Protein AF-A0A956IX83-F1 (afdb_monomer)

Sequence (164 aa):
MNDHASHPTTTSEPVAALECDACDELLIDFAHGELAARERVAVTLHLAGCSRCALEYCRLRADLDGVLEAIVEAPPQAVRRRIREEVARSFGPRWWERLSALWLRPVPAYGVVLASLIPLVLWAAAALRPEVGEGARADVEPERPPALSDYDSMVPLLPEDRPI

Mean predicted aligned error: 17.92 Å

Secondary structure (DSSP, 8-state):
---------------PPPPHHHHHHHHHHHHHT-S-HHHHHHHHHHHHH-HHHHHHHHHHHHHHHHHHHHHHS---HHHHHHHHHHHHHHSSPPHHHHHHHHHHS--THHHHHHHHHHHHHHHHHHHTS----TT--------PPPP--------PPPP-----

Foldseek 3Di:
DDPPDPDPPPPDDPLPQDDLVNLLVCLVCLLVVNDDPSVVVNNVVNLVVDVVSVVVSVVVVCVVVVVVVVVPPPPPPVVVVVVVVVCCVVVNDDVVNVVVCVVPPVDCVVVVVVVVVVVVVVVVVVVPPDPPDPPPPPPPDPPDPPPPDDPPPPDDDDDDDDDD

Radius of gyration: 40.16 Å; Cα contacts (8 Å, |Δi|>4): 34; chains: 1; bounding box: 93×52×78 Å

Structure (mmCIF, N/CA/C/O backbone):
data_AF-A0A956IX83-F1
#
_entry.id   AF-A0A956IX83-F1
#
loop_
_atom_site.group_PDB
_atom_site.id
_atom_site.type_symbol
_atom_site.label_atom_id
_atom_site.label_alt_id
_atom_site.label_comp_id
_atom_site.label_asym_id
_atom_site.label_entity_id
_atom_site.label_seq_id
_atom_site.pdbx_PDB_ins_code
_atom_site.Cartn_x
_atom_site.Cartn_y
_atom_site.Cartn_z
_atom_site.occupancy
_atom_site.B_iso_or_equiv
_atom_site.auth_seq_id
_atom_site.auth_comp_id
_atom_site.auth_asym_id
_atom_site.auth_atom_id
_atom_site.pdbx_PDB_model_num
ATOM 1 N N . MET A 1 1 ? 30.360 11.809 13.425 1.00 48.53 1 MET A N 1
ATOM 2 C CA . MET A 1 1 ? 29.200 12.471 12.796 1.00 48.53 1 MET A CA 1
ATOM 3 C C . MET A 1 1 ? 27.970 11.711 13.248 1.00 48.53 1 MET A C 1
ATOM 5 O O . MET A 1 1 ? 27.635 10.700 12.654 1.00 48.53 1 MET A O 1
ATOM 9 N N . ASN A 1 2 ? 27.422 12.114 14.396 1.00 48.47 2 ASN A N 1
ATOM 10 C CA . ASN A 1 2 ? 26.195 11.553 14.950 1.00 48.47 2 ASN A CA 1
ATOM 11 C C . ASN A 1 2 ? 25.071 12.519 14.588 1.00 48.47 2 ASN A C 1
ATOM 13 O O . ASN A 1 2 ? 24.984 13.595 15.178 1.00 48.47 2 ASN A O 1
ATOM 17 N N . ASP A 1 3 ? 24.250 12.140 13.614 1.00 57.44 3 ASP A N 1
ATOM 18 C CA . ASP A 1 3 ? 23.012 12.842 13.305 1.00 57.44 3 ASP A CA 1
ATOM 19 C C . ASP A 1 3 ? 22.023 12.595 14.446 1.00 57.44 3 ASP A C 1
ATOM 21 O O . ASP A 1 3 ? 21.407 11.534 14.569 1.00 57.44 3 ASP A O 1
ATOM 25 N N . HIS A 1 4 ? 21.915 13.581 15.333 1.00 53.62 4 HIS A N 1
ATOM 26 C CA . HIS A 1 4 ? 20.860 13.654 16.330 1.00 53.62 4 HIS A CA 1
ATOM 27 C C . HIS A 1 4 ? 19.522 13.857 15.614 1.00 53.62 4 HIS A C 1
ATOM 29 O O . HIS A 1 4 ? 19.119 14.981 15.322 1.00 53.62 4 HIS A O 1
ATOM 35 N N . ALA A 1 5 ? 18.832 12.747 15.347 1.00 59.91 5 ALA A N 1
ATOM 36 C CA . ALA A 1 5 ? 17.428 12.741 14.978 1.00 59.91 5 ALA A CA 1
ATOM 37 C C . ALA A 1 5 ? 16.632 13.489 16.057 1.00 59.91 5 ALA A C 1
ATOM 39 O O . ALA A 1 5 ? 16.459 13.012 17.180 1.00 59.91 5 ALA A O 1
ATOM 40 N N . SER A 1 6 ? 16.188 14.698 15.724 1.00 58.88 6 SER A N 1
ATOM 41 C CA . SER A 1 6 ? 15.246 15.455 16.533 1.00 58.88 6 SER A CA 1
ATOM 42 C C . SER A 1 6 ? 13.948 14.657 16.626 1.00 58.88 6 SER A C 1
ATOM 44 O O . SER A 1 6 ? 13.192 14.559 15.661 1.00 58.88 6 SER A O 1
ATOM 46 N N . HIS A 1 7 ? 13.705 14.050 17.785 1.00 46.75 7 HIS A N 1
ATOM 47 C CA . HIS A 1 7 ? 12.407 13.481 18.105 1.00 46.75 7 HIS A CA 1
ATOM 48 C C . HIS A 1 7 ? 11.375 14.618 18.139 1.00 46.75 7 HIS A C 1
ATOM 50 O O . HIS A 1 7 ? 11.580 15.580 18.884 1.00 46.75 7 HIS A O 1
ATOM 56 N N . PRO A 1 8 ? 10.274 14.543 17.370 1.00 62.03 8 PRO A N 1
ATOM 57 C CA . PRO A 1 8 ? 9.171 15.468 17.553 1.00 62.03 8 PRO A CA 1
ATOM 58 C C . PRO A 1 8 ? 8.592 15.226 18.947 1.00 62.03 8 PRO A C 1
ATOM 60 O O . PRO A 1 8 ? 8.091 14.143 19.250 1.00 62.03 8 PRO A O 1
ATOM 63 N N . THR A 1 9 ? 8.689 16.226 19.817 1.00 48.72 9 THR A N 1
ATOM 64 C CA . THR A 1 9 ? 7.967 16.278 21.085 1.00 48.72 9 THR A CA 1
ATOM 65 C C . THR A 1 9 ? 6.473 16.291 20.776 1.00 48.72 9 THR A C 1
ATOM 67 O O . THR A 1 9 ? 5.879 17.329 20.500 1.00 48.72 9 THR A O 1
ATOM 70 N N . THR A 1 10 ? 5.858 15.109 20.782 1.00 49.69 10 THR A N 1
ATOM 71 C CA . THR A 1 10 ? 4.407 14.934 20.781 1.00 49.69 10 THR A CA 1
ATOM 72 C C . THR A 1 10 ? 3.862 15.503 22.080 1.00 49.69 10 THR A C 1
ATOM 74 O O . THR A 1 10 ? 3.844 14.830 23.109 1.00 49.69 10 THR A O 1
ATOM 77 N N . THR A 1 11 ? 3.429 16.759 22.035 1.00 49.06 11 THR A N 1
ATOM 78 C CA . THR A 1 11 ? 2.521 17.333 23.023 1.00 49.06 11 THR A CA 1
ATOM 79 C C . THR A 1 11 ? 1.244 16.498 22.979 1.00 49.06 11 THR A C 1
ATOM 81 O O . THR A 1 11 ? 0.433 16.625 22.064 1.00 49.06 11 THR A O 1
ATOM 84 N N . SER A 1 12 ? 1.118 15.555 23.912 1.00 50.91 12 SER A N 1
ATOM 85 C CA . SER A 1 12 ? -0.034 14.672 24.045 1.00 50.91 12 SER A CA 1
ATOM 86 C C . SER A 1 12 ? -1.220 15.477 24.570 1.00 50.91 12 SER A C 1
ATOM 88 O O . SER A 1 12 ? -1.477 15.510 25.775 1.00 50.91 12 SER A O 1
ATOM 90 N N . GLU A 1 13 ? -1.933 16.168 23.681 1.00 59.12 13 GLU A N 1
ATOM 91 C CA . GLU A 1 13 ? -3.297 16.575 23.999 1.00 59.12 13 GLU A CA 1
ATOM 92 C C . GLU A 1 13 ? -4.107 15.313 24.325 1.00 59.12 13 GLU A C 1
ATOM 94 O O . GLU A 1 13 ? -3.995 14.317 23.599 1.00 59.12 13 GLU A O 1
ATOM 99 N N . PRO A 1 14 ? -4.894 15.321 25.414 1.00 60.03 14 PRO A N 1
ATOM 100 C CA . PRO A 1 14 ? -5.735 14.191 25.765 1.00 60.03 14 PRO A CA 1
ATOM 101 C C . PRO A 1 14 ? -6.637 13.872 24.573 1.00 60.03 14 PRO A C 1
ATOM 103 O O . PRO A 1 14 ? -7.380 14.725 24.083 1.00 60.03 14 PRO A O 1
ATOM 106 N N . VAL A 1 15 ? -6.522 12.643 24.069 1.00 65.31 15 VAL A N 1
ATOM 107 C CA . VAL A 1 15 ? -7.395 12.136 23.014 1.00 65.31 15 VAL A CA 1
ATOM 108 C C . VAL A 1 15 ? -8.792 12.099 23.617 1.00 65.31 15 VAL A C 1
ATOM 110 O O . VAL A 1 15 ? -9.052 11.313 24.528 1.00 65.31 15 VAL A O 1
ATOM 113 N N . ALA A 1 16 ? -9.650 13.023 23.182 1.00 73.62 16 ALA A N 1
ATOM 114 C CA . ALA A 1 16 ? -11.029 13.088 23.635 1.00 73.62 16 ALA A CA 1
ATOM 115 C C . ALA A 1 16 ? -11.687 11.717 23.437 1.00 73.62 16 ALA A C 1
ATOM 117 O O . ALA A 1 16 ? -11.442 11.047 22.430 1.00 73.62 16 ALA A O 1
ATOM 118 N N . ALA A 1 17 ? -12.477 11.290 24.422 1.00 81.56 17 ALA A N 1
ATOM 119 C CA . ALA A 1 17 ? -13.186 10.023 24.351 1.00 81.56 17 ALA A CA 1
ATOM 120 C C . ALA A 1 17 ? -14.104 10.033 23.121 1.00 81.56 17 ALA A C 1
ATOM 122 O O . ALA A 1 17 ? -14.986 10.881 23.013 1.00 81.56 17 ALA A O 1
ATOM 123 N N . LEU A 1 18 ? -13.854 9.115 22.187 1.00 92.94 18 LEU A N 1
ATOM 124 C CA . LEU A 1 18 ? -14.654 8.962 20.979 1.00 92.94 18 LEU A CA 1
ATOM 125 C C . LEU A 1 18 ? -16.003 8.329 21.347 1.00 92.94 18 LEU A C 1
ATOM 127 O O . LEU A 1 18 ? -16.035 7.316 22.053 1.00 92.94 18 LEU A O 1
ATOM 131 N N . GLU A 1 19 ? -17.099 8.921 20.882 1.00 96.94 19 GLU A N 1
ATOM 132 C CA . GLU A 1 19 ? -18.448 8.366 21.031 1.00 96.94 19 GLU A CA 1
ATOM 133 C C . GLU A 1 19 ? -18.662 7.208 20.048 1.00 96.94 19 GLU A C 1
ATOM 135 O O . GLU A 1 19 ? -18.017 7.151 19.001 1.00 96.94 19 GLU A O 1
ATOM 140 N N . CYS A 1 20 ? -19.554 6.267 20.374 1.00 97.75 20 CYS A N 1
ATOM 141 C CA . CYS A 1 20 ? -19.745 5.081 19.532 1.00 97.75 20 CYS A CA 1
ATOM 142 C C . CYS A 1 20 ? -20.255 5.449 18.130 1.00 97.75 20 CYS A C 1
ATOM 144 O O . CYS A 1 20 ? -19.781 4.881 17.156 1.00 97.75 20 CYS A O 1
ATOM 146 N N . ASP A 1 21 ? -21.156 6.428 18.022 1.00 97.50 21 ASP A N 1
ATOM 147 C CA . ASP A 1 21 ? -21.728 6.838 16.733 1.00 97.50 21 ASP A CA 1
ATOM 148 C C . ASP A 1 21 ? -20.663 7.505 15.843 1.00 97.50 21 ASP A C 1
ATOM 150 O O . ASP A 1 21 ? -20.556 7.200 14.659 1.00 97.50 21 ASP A O 1
ATOM 154 N N . ALA A 1 22 ? -19.788 8.326 16.437 1.00 96.94 22 ALA A N 1
ATOM 155 C CA . ALA A 1 22 ? -18.635 8.894 15.740 1.00 96.94 22 ALA A CA 1
ATOM 156 C C . ALA A 1 22 ? -17.610 7.818 15.338 1.00 96.94 22 ALA A C 1
ATOM 158 O O . ALA A 1 22 ? -16.985 7.915 14.288 1.00 96.94 22 ALA A O 1
ATOM 159 N N . CYS A 1 23 ? -17.422 6.781 16.163 1.00 97.69 23 CYS A N 1
ATOM 160 C CA . CYS A 1 23 ? -16.582 5.640 15.807 1.00 97.69 23 CYS A CA 1
ATOM 161 C C . CYS A 1 23 ? -17.143 4.915 14.579 1.00 97.69 23 CYS A C 1
ATOM 163 O O . CYS A 1 23 ? -16.386 4.654 13.648 1.00 97.69 23 CYS A O 1
ATOM 165 N N . ASP A 1 24 ? -18.454 4.655 14.563 1.00 97.69 24 ASP A N 1
ATOM 166 C CA . ASP A 1 24 ? -19.140 3.934 13.489 1.00 97.69 24 ASP A CA 1
ATOM 167 C C . ASP A 1 24 ? -19.002 4.668 12.135 1.00 97.69 24 ASP A C 1
ATOM 169 O O . ASP A 1 24 ? -18.745 4.020 11.118 1.00 97.69 24 ASP A O 1
ATOM 173 N N . GLU A 1 25 ? -19.053 6.007 12.116 1.00 97.75 25 GLU A N 1
ATOM 174 C CA . GLU A 1 25 ? -18.786 6.819 10.912 1.00 97.75 25 GLU A CA 1
ATOM 175 C C . GLU A 1 25 ? -17.337 6.689 10.401 1.00 97.75 25 GLU A C 1
ATOM 177 O O . GLU A 1 25 ? -17.100 6.688 9.194 1.00 97.75 25 GLU A O 1
ATOM 182 N N . LEU A 1 26 ? -16.366 6.527 11.305 1.00 98.00 26 LEU A N 1
ATOM 183 C CA . LEU A 1 26 ? -14.935 6.472 10.982 1.00 98.00 26 LEU A CA 1
ATOM 184 C C . LEU A 1 26 ? -14.429 5.058 10.638 1.00 98.00 26 LEU A C 1
ATOM 186 O O . LEU A 1 26 ? -13.294 4.912 10.177 1.00 98.00 26 LEU A O 1
ATOM 190 N N . LEU A 1 27 ? -15.221 3.998 10.857 1.00 97.94 27 LEU A N 1
ATOM 191 C CA . LEU A 1 27 ? -14.769 2.610 10.666 1.00 97.94 27 LEU A CA 1
ATOM 192 C C . LEU A 1 27 ? -14.364 2.295 9.220 1.00 97.94 27 LEU A C 1
ATOM 194 O O . LEU A 1 27 ? -13.423 1.526 9.010 1.00 97.94 27 LEU A O 1
ATOM 198 N N . ILE A 1 28 ? -15.048 2.876 8.231 1.00 97.75 28 ILE A N 1
ATOM 199 C CA . ILE A 1 28 ? -14.753 2.645 6.809 1.00 97.75 28 ILE A CA 1
ATOM 200 C C . ILE A 1 28 ? -13.390 3.239 6.450 1.00 97.75 28 ILE A C 1
ATOM 202 O O . ILE A 1 28 ? -12.533 2.529 5.920 1.00 97.75 28 ILE A O 1
ATOM 206 N N . ASP A 1 29 ? -13.154 4.501 6.798 1.00 98.19 29 ASP A N 1
ATOM 207 C CA . ASP A 1 29 ? -11.885 5.184 6.537 1.00 98.19 29 ASP A CA 1
ATOM 208 C C . ASP A 1 29 ? -10.741 4.536 7.330 1.00 98.19 29 ASP A C 1
ATOM 210 O O . ASP A 1 29 ? -9.616 4.399 6.840 1.00 98.19 29 ASP A O 1
ATOM 214 N N . PHE A 1 30 ? -11.027 4.062 8.550 1.00 98.12 30 PHE A N 1
ATOM 215 C CA . PHE A 1 30 ? -10.078 3.295 9.352 1.00 98.12 30 PHE A CA 1
ATOM 216 C C . PHE A 1 30 ? -9.680 1.985 8.657 1.00 98.12 30 PHE A C 1
ATOM 218 O O . PHE A 1 30 ? -8.490 1.675 8.586 1.00 98.12 30 PHE A O 1
ATOM 225 N N . ALA A 1 31 ? -10.643 1.245 8.093 1.00 97.38 31 ALA A N 1
ATOM 226 C CA . ALA A 1 31 ? -10.401 -0.018 7.392 1.00 97.38 31 ALA A CA 1
ATOM 227 C C . ALA A 1 31 ? -9.561 0.145 6.109 1.00 97.38 31 ALA A C 1
ATOM 229 O O . ALA A 1 31 ? -8.801 -0.765 5.763 1.00 97.38 31 ALA A O 1
ATOM 230 N N . HIS A 1 32 ? -9.668 1.295 5.434 1.00 96.75 32 HIS A N 1
ATOM 231 C CA . HIS A 1 32 ? -8.871 1.646 4.248 1.00 96.75 32 HIS A CA 1
ATOM 232 C C . HIS A 1 32 ? -7.548 2.353 4.592 1.00 96.75 32 HIS A C 1
ATOM 234 O O . HIS A 1 32 ? -6.688 2.520 3.728 1.00 96.75 32 HIS A O 1
ATOM 240 N N . GLY A 1 33 ? -7.342 2.723 5.860 1.00 97.31 33 GLY A N 1
ATOM 241 C CA . GLY A 1 33 ? -6.138 3.412 6.322 1.00 97.31 33 GLY A CA 1
ATOM 242 C C . GLY A 1 33 ? -6.081 4.898 5.954 1.00 97.31 33 GLY A C 1
ATOM 243 O O . GLY A 1 33 ? -4.989 5.469 5.960 1.00 97.31 33 GLY A O 1
ATOM 244 N N . GLU A 1 34 ? -7.228 5.514 5.664 1.00 98.12 34 GLU A N 1
ATOM 245 C CA . GLU A 1 34 ? -7.359 6.891 5.166 1.00 98.12 34 GLU A CA 1
ATOM 246 C C . GLU A 1 34 ? -7.433 7.942 6.287 1.00 98.12 34 GLU A C 1
ATOM 248 O O . GLU A 1 34 ? -7.173 9.121 6.052 1.00 98.12 34 GLU A O 1
ATOM 253 N N . LEU A 1 3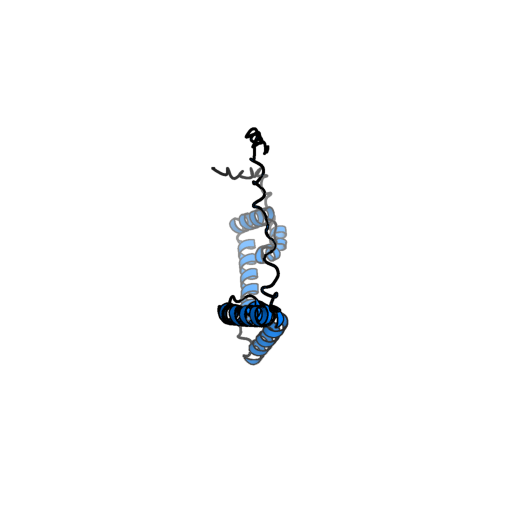5 ? -7.700 7.520 7.527 1.00 97.62 35 LEU A N 1
ATOM 254 C CA . LEU A 1 35 ? -7.768 8.415 8.685 1.00 97.62 35 LEU A CA 1
ATOM 255 C C . LEU A 1 35 ? -6.424 9.062 9.051 1.00 97.62 35 LEU A C 1
ATOM 257 O O . LEU A 1 35 ? -5.348 8.448 8.964 1.00 97.62 35 LEU A O 1
ATOM 261 N N . ALA A 1 36 ? -6.489 10.281 9.596 1.00 95.94 36 ALA A N 1
ATOM 262 C CA . ALA A 1 36 ? -5.322 10.965 10.135 1.00 95.94 36 ALA A CA 1
ATOM 263 C C . ALA A 1 36 ? -4.728 10.199 11.332 1.00 95.94 36 ALA A C 1
ATOM 265 O O . ALA A 1 36 ? -5.392 9.416 12.014 1.00 95.94 36 ALA A O 1
ATOM 266 N N . ALA A 1 37 ? -3.449 10.433 11.648 1.00 93.88 37 ALA A N 1
ATOM 267 C CA . ALA A 1 37 ? -2.769 9.720 12.738 1.00 93.88 37 ALA A CA 1
ATOM 268 C C . ALA A 1 37 ? -3.489 9.851 14.097 1.00 93.88 37 ALA A C 1
ATOM 270 O O . ALA A 1 37 ? -3.592 8.867 14.826 1.00 93.88 37 ALA A O 1
ATOM 271 N N . ARG A 1 38 ? -4.026 11.039 14.412 1.00 91.00 38 ARG A N 1
ATOM 272 C CA . ARG A 1 38 ? -4.766 11.298 15.659 1.00 91.00 38 ARG A CA 1
ATOM 273 C C . ARG A 1 38 ? -6.079 10.511 15.723 1.00 91.00 38 ARG A C 1
ATOM 275 O O . ARG A 1 38 ? -6.366 9.896 16.745 1.00 91.00 38 ARG A O 1
ATOM 282 N N . GLU A 1 39 ? -6.835 10.493 14.630 1.00 95.19 39 GLU A N 1
ATOM 283 C CA . GLU A 1 39 ? -8.112 9.774 14.520 1.00 95.19 39 GLU A CA 1
ATOM 284 C C . GLU A 1 39 ? -7.903 8.263 14.584 1.00 95.19 39 GLU A C 1
ATOM 286 O O . GLU A 1 39 ? -8.598 7.583 15.331 1.00 95.19 39 GLU A O 1
ATOM 291 N N . ARG A 1 40 ? -6.875 7.738 13.901 1.00 96.94 40 ARG A N 1
ATOM 292 C CA . ARG A 1 40 ? -6.515 6.314 13.994 1.00 96.94 40 ARG A CA 1
ATOM 293 C C . ARG A 1 40 ? -6.237 5.888 15.429 1.00 96.94 40 ARG A C 1
ATOM 295 O O . ARG A 1 40 ? -6.708 4.831 15.841 1.00 96.94 40 ARG A O 1
ATOM 302 N N . VAL A 1 41 ? -5.499 6.692 16.197 1.00 95.75 41 VAL A N 1
ATOM 303 C CA . VAL A 1 41 ? -5.240 6.404 17.617 1.00 95.75 41 VAL A CA 1
ATOM 304 C C . VAL A 1 41 ? -6.540 6.432 18.423 1.00 95.75 41 VAL A C 1
ATOM 306 O O . VAL A 1 41 ? -6.769 5.517 19.209 1.00 95.75 41 VAL A O 1
ATOM 309 N N . ALA A 1 42 ? -7.410 7.422 18.202 1.00 95.31 42 ALA A N 1
ATOM 310 C CA . ALA A 1 42 ? -8.699 7.520 18.888 1.00 95.31 42 ALA A CA 1
ATOM 311 C C . ALA A 1 42 ? -9.603 6.307 18.612 1.00 95.31 42 ALA A C 1
ATOM 313 O O . ALA A 1 42 ? -10.090 5.684 19.555 1.00 95.31 42 ALA A O 1
ATOM 314 N N . VAL A 1 43 ? -9.760 5.922 17.340 1.00 97.19 43 VAL A N 1
ATOM 315 C CA . VAL A 1 43 ? -10.531 4.738 16.930 1.00 97.19 43 VAL A CA 1
ATOM 316 C C . VAL A 1 43 ? -9.912 3.470 17.516 1.00 97.19 43 VAL A C 1
ATOM 318 O O . VAL A 1 43 ? -10.620 2.669 18.115 1.00 97.19 43 VAL A O 1
ATOM 321 N N . THR A 1 44 ? -8.587 3.309 17.452 1.00 97.62 44 THR A N 1
ATOM 322 C CA . THR A 1 44 ? -7.903 2.125 18.009 1.00 97.62 44 THR A CA 1
ATOM 323 C C . THR A 1 44 ? -8.136 1.986 19.515 1.00 97.62 44 THR A C 1
ATOM 325 O O . THR A 1 44 ? -8.445 0.896 19.997 1.00 97.62 44 THR A O 1
ATOM 328 N N . LEU A 1 45 ? -8.020 3.084 20.268 1.00 96.00 45 LEU A N 1
ATOM 329 C CA . LEU A 1 45 ? -8.288 3.095 21.708 1.00 96.00 45 LEU A CA 1
ATOM 330 C C . LEU A 1 45 ? -9.762 2.796 22.014 1.00 96.00 45 LEU A C 1
ATOM 332 O O . LEU A 1 45 ? -10.043 2.033 22.937 1.00 96.00 45 LEU A O 1
ATOM 336 N N . HIS A 1 46 ? -10.696 3.347 21.234 1.00 97.00 46 HIS A N 1
ATOM 337 C CA . HIS A 1 46 ? -12.123 3.069 21.393 1.00 97.00 46 HIS A CA 1
ATOM 338 C C . HIS A 1 46 ? -12.447 1.595 21.114 1.00 97.00 46 HIS A C 1
ATOM 340 O O . HIS A 1 46 ? -13.117 0.957 21.923 1.00 97.00 46 HIS A O 1
ATOM 346 N N . LEU A 1 47 ? -11.920 1.016 20.030 1.00 97.44 47 LEU A N 1
ATOM 347 C CA . LEU A 1 47 ? -12.094 -0.404 19.699 1.00 97.44 47 LEU A CA 1
ATOM 348 C C . LEU A 1 47 ? -11.530 -1.329 20.787 1.00 97.44 47 LEU A C 1
ATOM 350 O O . LEU A 1 47 ? -12.118 -2.371 21.068 1.00 97.44 47 LEU A O 1
ATOM 354 N N . ALA A 1 48 ? -10.433 -0.941 21.445 1.00 97.25 48 ALA A N 1
ATOM 355 C CA . ALA A 1 48 ? -9.882 -1.692 22.574 1.00 97.25 48 ALA A CA 1
ATOM 356 C C . ALA A 1 48 ? -10.779 -1.648 23.829 1.00 97.25 48 ALA A C 1
ATOM 358 O O . ALA A 1 48 ? -10.732 -2.568 24.645 1.00 97.25 48 ALA A O 1
ATOM 359 N N . GLY A 1 49 ? -11.583 -0.591 23.994 1.00 95.62 49 GLY A N 1
ATOM 360 C CA . GLY A 1 49 ? -12.465 -0.391 25.150 1.00 95.62 49 GLY A CA 1
ATOM 361 C C . GLY A 1 49 ? -13.940 -0.745 24.923 1.00 95.62 49 GLY A C 1
ATOM 362 O O . GLY A 1 49 ? -14.667 -0.949 25.894 1.00 95.62 49 GLY A O 1
ATOM 363 N N . CYS A 1 50 ? -14.399 -0.828 23.671 1.00 97.75 50 CYS A N 1
ATOM 364 C CA . CYS A 1 50 ? -15.805 -1.001 23.310 1.00 97.75 50 CYS A CA 1
ATOM 365 C C . CYS A 1 50 ? -16.018 -2.259 22.457 1.00 97.75 50 CYS A C 1
ATOM 367 O O . CYS A 1 50 ? -15.768 -2.274 21.250 1.00 97.75 50 CYS A O 1
ATOM 369 N N . SER A 1 51 ? -16.553 -3.319 23.072 1.00 98.00 51 SER A N 1
ATOM 370 C CA . SER A 1 51 ? -16.817 -4.594 22.388 1.00 98.00 51 SER A CA 1
ATOM 371 C C . SER A 1 51 ? -17.851 -4.488 21.262 1.00 98.00 51 SER A C 1
ATOM 373 O O . SER A 1 51 ? -17.754 -5.230 20.287 1.00 98.00 51 SER A O 1
ATOM 375 N N . ARG A 1 52 ? -18.816 -3.559 21.360 1.00 97.75 52 ARG A N 1
ATOM 376 C CA . ARG A 1 52 ? -19.813 -3.303 20.307 1.00 97.75 52 ARG A CA 1
ATOM 377 C C . ARG A 1 52 ? -19.131 -2.847 19.017 1.00 97.75 52 ARG A C 1
ATOM 379 O O . ARG A 1 52 ? -19.267 -3.515 18.000 1.00 97.75 52 ARG A O 1
ATOM 386 N N . CYS A 1 53 ? -18.358 -1.763 19.081 1.00 98.19 53 CYS A N 1
ATOM 387 C CA . CYS A 1 53 ? -17.663 -1.223 17.911 1.00 98.19 53 CYS A CA 1
ATOM 388 C C . CYS A 1 53 ? -16.578 -2.181 17.395 1.00 98.19 53 CYS A C 1
ATOM 390 O O . CYS A 1 53 ? -16.377 -2.277 16.189 1.00 98.19 53 CYS A O 1
ATOM 392 N N . ALA A 1 54 ? -15.927 -2.957 18.272 1.00 98.25 54 ALA A N 1
ATOM 393 C CA . ALA A 1 54 ? -15.004 -4.012 17.848 1.00 98.25 54 ALA A CA 1
ATOM 394 C C . ALA A 1 54 ? -15.693 -5.095 16.999 1.00 98.25 54 ALA A C 1
ATOM 396 O O . ALA A 1 54 ? -15.157 -5.501 15.969 1.00 98.25 54 ALA A O 1
ATOM 397 N N . LEU A 1 55 ? -16.892 -5.541 17.395 1.00 98.31 55 LEU A N 1
ATOM 398 C CA . LEU A 1 55 ? -17.672 -6.505 16.615 1.00 98.31 55 LEU A CA 1
ATOM 399 C C . LEU A 1 55 ? -18.124 -5.930 15.270 1.00 98.31 55 LEU A C 1
ATOM 401 O O . LEU A 1 55 ? -18.032 -6.635 14.267 1.00 98.31 55 LEU A O 1
ATOM 405 N N . GLU A 1 56 ? -18.574 -4.673 15.233 1.00 98.12 56 GLU A N 1
ATOM 406 C CA . GLU A 1 56 ? -18.946 -4.015 13.972 1.00 98.12 56 GLU A CA 1
ATOM 407 C C . GLU A 1 56 ? -17.741 -3.875 13.033 1.00 98.12 56 GLU A C 1
ATOM 409 O O . GLU A 1 56 ? -17.836 -4.222 11.857 1.00 98.12 56 GLU A O 1
ATOM 414 N N . TYR A 1 57 ? -16.570 -3.497 13.553 1.00 98.25 57 TYR A N 1
ATOM 415 C CA . TYR A 1 57 ? -15.336 -3.470 12.767 1.00 98.25 57 TYR A CA 1
ATOM 416 C C . TYR A 1 57 ? -14.962 -4.856 12.218 1.00 98.25 57 TYR A C 1
ATOM 418 O O . TYR A 1 57 ? -14.595 -4.984 11.050 1.00 98.25 57 TYR A O 1
ATOM 426 N N . CYS A 1 58 ? -15.087 -5.918 13.021 1.00 98.00 58 CYS A N 1
ATOM 427 C CA . CYS A 1 58 ? -14.838 -7.282 12.552 1.00 98.00 58 CYS A CA 1
ATOM 428 C C . CYS A 1 58 ? -15.816 -7.717 11.450 1.00 98.00 58 CYS A C 1
ATOM 430 O O . CYS A 1 58 ? -15.391 -8.389 10.511 1.00 98.00 58 CYS A O 1
ATOM 432 N N . ARG A 1 59 ? -17.100 -7.339 11.536 1.00 97.44 59 ARG A N 1
ATOM 433 C CA . ARG A 1 59 ? -18.095 -7.612 10.482 1.00 97.44 59 ARG A CA 1
ATOM 434 C C . ARG A 1 59 ? -17.760 -6.869 9.199 1.00 97.44 59 ARG A C 1
ATOM 436 O O . ARG A 1 59 ? -17.644 -7.507 8.161 1.00 97.44 59 ARG A O 1
ATOM 443 N N . LEU A 1 60 ? -17.501 -5.565 9.301 1.00 97.00 60 LEU A N 1
ATOM 444 C CA . LEU A 1 60 ? -17.057 -4.748 8.175 1.00 97.00 60 LEU A CA 1
ATOM 445 C C . LEU A 1 60 ? -15.834 -5.375 7.497 1.00 97.00 60 LEU A C 1
ATOM 447 O O . LEU A 1 60 ? -15.776 -5.476 6.275 1.00 97.00 60 LEU A O 1
ATOM 451 N N . ARG A 1 61 ? -14.859 -5.837 8.288 1.00 96.88 61 ARG A N 1
ATOM 452 C CA . ARG A 1 61 ? -13.654 -6.465 7.751 1.00 96.88 61 ARG A CA 1
ATOM 453 C C . ARG A 1 61 ? -13.950 -7.785 7.040 1.00 96.88 61 ARG A C 1
ATOM 455 O O . ARG A 1 61 ? -13.420 -8.000 5.956 1.00 96.88 61 ARG A O 1
ATOM 462 N N . ALA A 1 62 ? -14.807 -8.626 7.614 1.00 94.31 62 ALA A N 1
ATOM 463 C CA . ALA A 1 62 ? -15.236 -9.871 6.987 1.00 94.31 62 ALA A CA 1
ATOM 464 C C . ALA A 1 62 ? -15.989 -9.628 5.667 1.00 94.31 62 ALA A C 1
ATOM 466 O O . ALA A 1 62 ? -15.763 -10.357 4.706 1.00 94.31 62 ALA A O 1
ATOM 467 N N . ASP A 1 63 ? -16.821 -8.587 5.591 1.00 94.88 63 ASP A N 1
ATOM 468 C CA . ASP A 1 63 ? -17.532 -8.217 4.364 1.00 94.88 63 ASP A CA 1
ATOM 469 C C . ASP A 1 63 ? -16.560 -7.737 3.273 1.00 94.88 63 ASP A C 1
ATOM 471 O O . ASP A 1 63 ? -16.655 -8.164 2.120 1.00 94.88 63 ASP A O 1
ATOM 475 N N . LEU A 1 64 ? -15.580 -6.900 3.636 1.00 93.44 64 LEU A N 1
ATOM 476 C CA . LEU A 1 64 ? -14.535 -6.437 2.716 1.00 93.44 64 LEU A CA 1
ATOM 477 C C . LEU A 1 64 ? -13.668 -7.596 2.211 1.00 93.44 64 LEU A C 1
ATOM 479 O O . LEU A 1 64 ? -13.448 -7.725 1.006 1.00 93.44 64 LEU A O 1
ATOM 483 N N . ASP A 1 65 ? -13.199 -8.454 3.117 1.00 90.62 65 ASP A N 1
ATOM 484 C CA . ASP A 1 65 ? -12.363 -9.601 2.765 1.00 90.62 65 ASP A CA 1
ATOM 485 C C . ASP A 1 65 ? -13.168 -10.640 1.954 1.00 90.62 65 ASP A C 1
ATOM 487 O O . ASP A 1 65 ? -12.640 -11.205 0.999 1.00 90.62 65 ASP A O 1
ATOM 491 N N . GLY A 1 66 ? -14.461 -10.828 2.239 1.00 86.69 66 GLY A N 1
ATOM 492 C CA . GLY A 1 66 ? -15.351 -11.712 1.479 1.00 86.69 66 GLY A CA 1
ATOM 493 C C . GLY A 1 66 ? -15.634 -11.216 0.058 1.00 86.69 66 GLY A C 1
ATOM 494 O O . GLY A 1 66 ? -15.641 -12.008 -0.885 1.00 86.69 66 GLY A O 1
ATOM 495 N N . VAL A 1 67 ? -15.805 -9.903 -0.135 1.00 80.94 67 VAL A N 1
ATOM 496 C CA . VAL A 1 67 ? -15.894 -9.301 -1.477 1.00 80.94 67 VAL A CA 1
ATOM 497 C C . VAL A 1 67 ? -14.584 -9.504 -2.233 1.00 80.94 67 VAL A C 1
ATOM 499 O O . VAL A 1 67 ? -14.605 -9.873 -3.408 1.00 80.94 67 VAL A O 1
ATOM 502 N N . LEU A 1 68 ? -13.442 -9.305 -1.569 1.00 79.94 68 LEU A N 1
ATOM 503 C CA . LEU A 1 68 ? -12.138 -9.564 -2.172 1.00 79.94 68 LEU A CA 1
ATOM 504 C C . LEU A 1 68 ? -11.985 -11.037 -2.552 1.00 79.94 68 LEU A C 1
ATOM 506 O O . LEU A 1 68 ? -11.545 -11.320 -3.660 1.00 79.94 68 LEU A O 1
ATOM 510 N N . GLU A 1 69 ? -12.391 -11.971 -1.699 1.00 78.94 69 GLU A N 1
ATOM 511 C CA . GLU A 1 69 ? -12.313 -13.404 -1.985 1.00 78.94 69 GLU A CA 1
ATOM 512 C C . GLU A 1 69 ? -13.229 -13.810 -3.150 1.00 78.94 69 GLU A C 1
ATOM 514 O O . GLU A 1 69 ? -12.793 -14.515 -4.061 1.00 78.94 69 GLU A O 1
ATOM 519 N N . ALA A 1 70 ? -14.449 -13.269 -3.210 1.00 73.06 70 ALA A N 1
ATOM 520 C CA . ALA A 1 70 ? -15.351 -13.455 -4.345 1.00 73.06 70 ALA A CA 1
ATOM 521 C C . ALA A 1 70 ? -14.774 -12.895 -5.662 1.00 73.06 70 ALA A C 1
ATOM 523 O O . ALA A 1 70 ? -15.027 -13.439 -6.736 1.00 73.06 70 ALA A O 1
ATOM 524 N N . ILE A 1 71 ? -13.968 -11.829 -5.595 1.00 68.75 71 ILE A N 1
ATOM 525 C CA . ILE A 1 71 ? -13.219 -11.286 -6.743 1.00 68.75 71 ILE A CA 1
ATOM 526 C C . ILE A 1 71 ? -11.983 -12.147 -7.070 1.00 68.75 71 ILE A C 1
ATOM 528 O O . ILE A 1 71 ? -11.556 -12.209 -8.226 1.00 68.75 71 ILE A O 1
ATOM 532 N N . VAL A 1 72 ? -11.392 -12.806 -6.070 1.00 63.03 72 VAL A N 1
ATOM 533 C CA . VAL A 1 72 ? -10.228 -13.695 -6.212 1.00 63.03 72 VAL A CA 1
ATOM 534 C C . VAL A 1 72 ? -10.595 -15.027 -6.870 1.00 63.03 72 VAL A C 1
ATOM 536 O O . VAL A 1 72 ? -9.683 -15.690 -7.382 1.00 63.03 72 VAL A O 1
ATOM 539 N N . GLU A 1 73 ? -11.887 -15.376 -6.970 1.00 71.69 73 GLU A N 1
ATOM 540 C CA . GLU A 1 73 ? -12.374 -16.418 -7.880 1.00 71.69 73 GLU A CA 1
ATOM 541 C C . GLU A 1 73 ? -11.721 -16.198 -9.246 1.00 71.69 73 GLU A C 1
ATOM 543 O O . GLU A 1 73 ? -11.931 -15.195 -9.932 1.00 71.69 73 GLU A O 1
ATOM 548 N N . ALA A 1 74 ? -10.796 -17.096 -9.574 1.00 69.56 74 ALA A N 1
ATOM 549 C CA . ALA A 1 74 ? -9.734 -16.809 -10.512 1.00 69.56 74 ALA A CA 1
ATOM 550 C C . ALA A 1 74 ? -10.312 -16.284 -11.839 1.00 69.56 74 ALA A C 1
ATOM 552 O O . ALA A 1 74 ? -10.946 -17.069 -12.547 1.00 69.56 74 ALA A O 1
ATOM 553 N N . PRO A 1 75 ? -10.048 -15.019 -12.251 1.00 77.06 75 PRO A N 1
ATOM 554 C CA . PRO A 1 75 ? -10.584 -14.524 -13.509 1.00 77.06 75 PRO A CA 1
ATOM 555 C C . PRO A 1 75 ? -10.161 -15.474 -14.630 1.00 77.06 75 PRO A C 1
ATOM 557 O O . PRO A 1 75 ? -8.997 -15.920 -14.616 1.00 77.06 75 PRO A O 1
ATOM 560 N N . PRO A 1 76 ? -11.061 -15.797 -15.583 1.00 84.88 76 PRO A N 1
ATOM 561 C CA . PRO A 1 76 ? -10.778 -16.757 -16.637 1.00 84.88 76 PRO A CA 1
ATOM 562 C C . PRO A 1 76 ? -9.432 -16.462 -17.299 1.00 84.88 76 PRO A C 1
ATOM 564 O O . PRO A 1 76 ? -9.084 -15.301 -17.531 1.00 84.88 76 PRO A O 1
ATOM 567 N N . GLN A 1 77 ? -8.670 -17.507 -17.637 1.00 87.56 77 GLN A N 1
ATOM 568 C CA . GLN A 1 77 ? -7.326 -17.378 -18.229 1.00 87.56 77 GLN A CA 1
ATOM 569 C C . GLN A 1 77 ? -7.296 -16.404 -19.425 1.00 87.56 77 GLN A C 1
ATOM 571 O O . GLN A 1 77 ? -6.329 -15.664 -19.602 1.00 87.56 77 GLN A O 1
ATOM 576 N N . ALA A 1 78 ? -8.386 -16.344 -20.200 1.00 91.12 78 ALA A N 1
ATOM 577 C CA . ALA A 1 78 ? -8.560 -15.404 -21.305 1.00 91.12 78 ALA A CA 1
ATOM 578 C C . ALA A 1 78 ? -8.528 -13.926 -20.865 1.00 91.12 78 ALA A C 1
ATOM 580 O O . ALA A 1 78 ? -7.848 -13.115 -21.493 1.00 91.12 78 ALA A O 1
ATOM 581 N N . VAL A 1 79 ? -9.204 -13.579 -19.765 1.00 90.81 79 VAL A N 1
ATOM 582 C CA . VAL A 1 79 ? -9.232 -12.213 -19.212 1.00 90.81 79 VAL A CA 1
ATOM 583 C C . VAL A 1 79 ? -7.850 -11.830 -18.690 1.00 90.81 79 VAL A C 1
ATOM 585 O O . VAL A 1 79 ? -7.334 -10.767 -19.031 1.00 90.81 79 VAL A O 1
ATOM 588 N N . ARG A 1 80 ? -7.189 -12.731 -17.950 1.00 89.56 80 ARG A N 1
ATOM 589 C CA . ARG A 1 80 ? -5.819 -12.502 -17.455 1.00 89.56 80 ARG A CA 1
ATOM 590 C C . ARG A 1 80 ? -4.821 -12.284 -18.589 1.00 89.56 80 ARG A C 1
ATOM 592 O O . ARG A 1 80 ? -3.909 -11.470 -18.448 1.00 89.56 80 ARG A O 1
ATOM 599 N N . ARG A 1 81 ? -4.960 -13.028 -19.692 1.00 93.94 81 ARG A N 1
ATOM 600 C CA . ARG A 1 81 ? -4.107 -12.872 -20.875 1.00 93.94 81 ARG A CA 1
ATOM 601 C C . ARG A 1 81 ? -4.324 -11.506 -21.521 1.00 93.94 81 ARG A C 1
ATOM 603 O O . ARG A 1 81 ? -3.350 -10.797 -21.744 1.00 93.94 81 ARG A O 1
ATOM 610 N N . ARG A 1 82 ? -5.583 -11.101 -21.709 1.00 95.25 82 ARG A N 1
ATOM 611 C CA . ARG A 1 82 ? -5.936 -9.791 -22.272 1.00 95.25 82 ARG A CA 1
ATOM 612 C C . ARG A 1 82 ? -5.393 -8.633 -21.433 1.00 95.25 82 ARG A C 1
ATOM 614 O O . ARG A 1 82 ? -4.799 -7.720 -21.990 1.00 95.25 82 ARG A O 1
ATOM 621 N N . ILE A 1 83 ? -5.534 -8.691 -20.106 1.00 93.69 83 ILE A N 1
ATOM 622 C CA . ILE A 1 83 ? -4.991 -7.661 -19.205 1.00 93.69 83 ILE A CA 1
ATOM 623 C C . ILE A 1 83 ? -3.464 -7.604 -19.313 1.00 93.69 83 ILE A C 1
ATOM 625 O O . ILE A 1 83 ? -2.907 -6.519 -19.435 1.00 93.69 83 ILE A O 1
ATOM 629 N N . ARG A 1 84 ? -2.773 -8.754 -19.332 1.00 92.75 84 ARG A N 1
ATOM 630 C CA . ARG A 1 84 ? -1.314 -8.789 -19.527 1.00 92.75 84 ARG A CA 1
ATOM 631 C C . ARG A 1 84 ? -0.888 -8.186 -20.864 1.00 92.75 84 ARG A C 1
ATOM 633 O O . ARG A 1 84 ? 0.098 -7.461 -20.901 1.00 92.75 84 ARG A O 1
ATOM 640 N N . GLU A 1 85 ? -1.621 -8.458 -21.938 1.00 94.12 85 GLU A N 1
ATOM 641 C CA . GLU A 1 85 ? -1.368 -7.869 -23.258 1.00 94.12 85 GLU A CA 1
ATOM 642 C C . GLU A 1 85 ? -1.627 -6.353 -23.277 1.00 94.12 85 GLU A C 1
ATOM 644 O O . GLU A 1 85 ? -0.882 -5.618 -23.921 1.00 94.12 85 GLU A O 1
ATOM 649 N N . GLU A 1 86 ? -2.653 -5.866 -22.574 1.00 94.00 86 GLU A N 1
ATOM 650 C CA . GLU A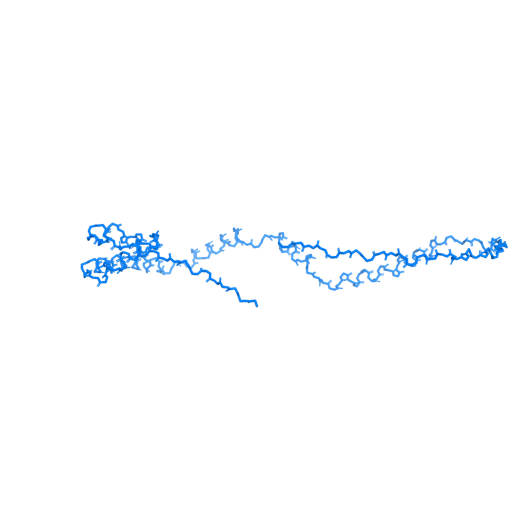 1 86 ? -2.943 -4.431 -22.422 1.00 94.00 86 GLU A CA 1
ATOM 651 C C . GLU A 1 86 ? -1.842 -3.730 -21.613 1.00 94.00 86 GLU A C 1
ATOM 653 O O . GLU A 1 86 ? -1.267 -2.748 -22.071 1.00 94.00 86 GLU A O 1
ATOM 658 N N . VAL A 1 87 ? -1.463 -4.290 -20.459 1.00 93.25 87 VAL A N 1
ATOM 659 C CA . VAL A 1 87 ? -0.384 -3.765 -19.609 1.00 93.25 87 VAL A CA 1
ATOM 660 C C . VAL A 1 87 ? 0.949 -3.780 -20.353 1.00 93.25 87 VAL A C 1
ATOM 662 O O . VAL A 1 87 ? 1.679 -2.798 -20.305 1.00 93.25 87 VAL A O 1
ATOM 665 N N . ALA A 1 88 ? 1.256 -4.842 -21.100 1.00 89.81 88 ALA A N 1
ATOM 666 C CA . ALA A 1 88 ? 2.460 -4.900 -21.925 1.00 89.81 88 ALA A CA 1
ATOM 667 C C . ALA A 1 88 ? 2.451 -3.868 -23.066 1.00 89.81 88 ALA A C 1
ATOM 669 O O . ALA A 1 88 ? 3.517 -3.421 -23.480 1.00 89.81 88 ALA A O 1
ATOM 670 N N . ARG A 1 89 ? 1.279 -3.465 -23.574 1.00 87.31 89 ARG A N 1
ATOM 671 C CA . ARG A 1 89 ? 1.161 -2.385 -24.566 1.00 87.31 89 ARG A CA 1
ATOM 672 C C . ARG A 1 89 ? 1.313 -1.001 -23.936 1.00 87.31 89 ARG A C 1
ATOM 674 O O . ARG A 1 89 ? 1.988 -0.159 -24.519 1.00 87.31 89 ARG A O 1
ATOM 681 N N . SER A 1 90 ? 0.715 -0.770 -22.769 1.00 88.94 90 SER A N 1
ATOM 682 C CA . SER A 1 90 ? 0.732 0.534 -22.091 1.00 88.94 90 SER A CA 1
ATOM 683 C C . SER A 1 90 ? 2.038 0.817 -21.350 1.00 88.94 90 SER A C 1
ATOM 685 O O . SER A 1 90 ? 2.529 1.941 -21.382 1.00 88.94 90 SER A O 1
ATOM 687 N N . PHE A 1 91 ? 2.602 -0.200 -20.698 1.00 82.94 91 PHE A N 1
ATOM 688 C CA . PHE A 1 91 ? 3.779 -0.105 -19.827 1.00 82.94 91 PHE A CA 1
ATOM 689 C C . PHE A 1 91 ? 4.971 -0.920 -20.334 1.00 82.94 91 PHE A C 1
ATOM 691 O O . PHE A 1 91 ? 5.982 -1.042 -19.643 1.00 82.94 91 PHE A O 1
ATOM 698 N N . GLY A 1 92 ? 4.871 -1.514 -21.525 1.00 79.06 92 GLY A N 1
ATOM 699 C CA . GLY A 1 92 ? 6.015 -2.171 -22.141 1.00 79.06 92 GLY A CA 1
ATOM 700 C C . GLY A 1 92 ? 7.154 -1.176 -22.378 1.00 79.06 92 GLY A C 1
ATOM 701 O O . GLY A 1 92 ? 6.885 -0.015 -22.701 1.00 79.06 92 GLY A O 1
ATOM 702 N N . PRO A 1 93 ? 8.421 -1.617 -22.255 1.00 70.62 93 PRO A N 1
ATOM 703 C CA . PRO A 1 93 ? 9.571 -0.768 -22.534 1.00 70.62 93 PRO A CA 1
ATOM 704 C C . PRO A 1 93 ? 9.418 -0.202 -23.937 1.00 70.62 93 PRO A C 1
ATOM 706 O O . PRO A 1 93 ? 9.215 -0.952 -24.904 1.00 70.62 93 PRO A O 1
ATOM 709 N N . ARG A 1 94 ? 9.470 1.127 -24.047 1.00 78.69 94 ARG A N 1
ATOM 710 C CA . ARG A 1 94 ? 9.2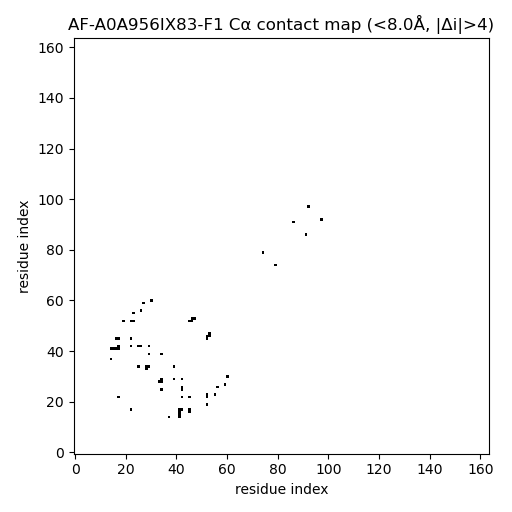80 1.786 -25.340 1.00 78.69 94 ARG A CA 1
ATOM 711 C C . ARG A 1 94 ? 10.371 1.251 -26.258 1.00 78.69 94 ARG A C 1
ATOM 713 O O . ARG A 1 94 ? 11.514 1.078 -25.846 1.00 78.69 94 ARG A O 1
ATOM 720 N N . TRP A 1 95 ? 10.044 0.956 -27.510 1.00 79.19 95 TRP A N 1
ATOM 721 C CA . TRP A 1 95 ? 11.029 0.424 -28.460 1.00 79.19 95 TRP A CA 1
ATOM 722 C C . TRP A 1 95 ? 12.289 1.313 -28.555 1.00 79.19 95 TRP A C 1
ATOM 724 O O . TRP A 1 95 ? 13.390 0.801 -28.744 1.00 79.19 95 TRP A O 1
ATOM 734 N N . TRP A 1 96 ? 12.139 2.619 -28.300 1.00 73.56 96 TRP A N 1
ATOM 735 C CA . TRP A 1 96 ? 13.229 3.579 -28.122 1.00 73.56 96 TRP A CA 1
ATOM 736 C C . TRP A 1 96 ? 14.141 3.310 -26.917 1.00 73.56 96 TRP A C 1
ATOM 738 O O . TRP A 1 96 ? 15.341 3.502 -27.047 1.00 73.56 96 TRP A O 1
ATOM 748 N N . GLU A 1 97 ? 13.628 2.830 -25.782 1.00 79.69 97 GLU A N 1
ATOM 749 C CA . GLU A 1 97 ? 14.439 2.433 -24.615 1.00 79.69 97 GLU A CA 1
ATOM 750 C C . GLU A 1 97 ? 15.242 1.162 -24.895 1.00 79.69 97 GLU A C 1
ATOM 752 O O . GLU A 1 97 ? 16.364 1.007 -24.424 1.00 79.69 97 GLU A O 1
ATOM 757 N N . ARG A 1 98 ? 14.701 0.250 -25.712 1.00 77.19 98 ARG A N 1
ATOM 758 C CA . ARG A 1 98 ? 15.461 -0.917 -26.183 1.00 77.19 98 ARG A CA 1
ATOM 759 C C . ARG A 1 98 ? 16.562 -0.514 -27.160 1.00 77.19 98 ARG A C 1
ATOM 761 O O . ARG A 1 98 ? 17.662 -1.053 -27.070 1.00 77.19 98 ARG A O 1
ATOM 768 N N . LEU A 1 99 ? 16.290 0.435 -28.060 1.00 80.69 99 LEU A N 1
ATOM 769 C CA . LEU A 1 99 ? 17.311 0.986 -28.956 1.00 80.69 99 LEU A CA 1
ATOM 770 C C . LEU A 1 99 ? 18.377 1.767 -28.186 1.00 80.69 99 LEU A C 1
ATOM 772 O O . LEU A 1 99 ? 19.562 1.582 -28.451 1.00 80.69 99 LEU A O 1
ATOM 776 N N . SER A 1 100 ? 17.976 2.598 -27.222 1.00 80.19 100 SER A N 1
ATOM 777 C CA . SER A 1 100 ? 18.915 3.368 -26.412 1.00 80.19 100 SER A CA 1
ATOM 778 C C . SER A 1 100 ? 19.747 2.447 -25.531 1.00 80.19 100 SER A C 1
ATOM 780 O O . SER A 1 100 ? 20.957 2.603 -25.495 1.00 80.19 100 SER A O 1
ATOM 782 N N . ALA A 1 101 ? 19.167 1.410 -24.924 1.00 77.06 101 ALA A N 1
ATOM 783 C CA . ALA A 1 101 ? 19.927 0.409 -24.179 1.00 77.06 101 ALA A CA 1
ATOM 784 C C . ALA A 1 101 ? 20.907 -0.376 -25.067 1.00 77.06 101 ALA A C 1
ATOM 786 O O . ALA A 1 101 ? 21.959 -0.792 -24.587 1.00 77.06 101 ALA A O 1
ATOM 787 N N . LEU A 1 102 ? 20.592 -0.578 -26.352 1.00 75.88 102 LEU A N 1
ATOM 788 C CA . LEU A 1 102 ? 21.507 -1.204 -27.310 1.00 75.88 102 LEU A CA 1
ATOM 789 C C . LEU A 1 102 ? 22.649 -0.258 -27.715 1.00 75.88 102 LEU A C 1
ATOM 791 O O . LEU A 1 102 ? 23.781 -0.707 -27.861 1.00 75.88 102 LEU A O 1
ATOM 795 N N . TRP A 1 103 ? 22.362 1.038 -27.855 1.00 72.94 103 TRP A N 1
ATOM 796 C CA . TRP A 1 103 ? 23.350 2.082 -28.150 1.00 72.94 103 TRP A CA 1
ATOM 797 C C . TRP A 1 103 ? 24.243 2.427 -26.953 1.00 72.94 103 TRP A C 1
ATOM 799 O O . TRP A 1 103 ? 25.434 2.660 -27.127 1.00 72.94 103 TRP A O 1
ATOM 809 N N . LEU A 1 104 ? 23.688 2.439 -25.740 1.00 73.19 104 LEU A N 1
ATOM 810 C CA . LEU A 1 104 ? 24.413 2.705 -24.498 1.00 73.19 104 LEU A CA 1
ATOM 811 C C . LEU A 1 104 ? 25.082 1.455 -23.925 1.00 73.19 104 LEU A C 1
ATOM 813 O O . LEU A 1 104 ? 25.846 1.572 -22.969 1.00 73.19 104 LEU A O 1
ATOM 817 N N . ARG A 1 105 ? 24.832 0.261 -24.477 1.00 65.69 105 ARG A N 1
ATOM 818 C CA . ARG A 1 105 ? 25.618 -0.918 -24.115 1.00 65.69 105 ARG A CA 1
ATOM 819 C C . ARG A 1 105 ? 27.031 -0.709 -24.669 1.00 65.69 105 ARG A C 1
ATOM 821 O O . ARG A 1 105 ? 27.179 -0.666 -25.891 1.00 65.69 105 ARG A O 1
ATOM 828 N N . PRO A 1 106 ? 28.072 -0.608 -23.822 1.00 61.62 106 PRO A N 1
ATOM 829 C CA . PRO A 1 106 ? 29.444 -0.496 -24.291 1.00 61.62 106 PRO A CA 1
ATOM 830 C C . PRO A 1 106 ? 29.856 -1.851 -24.868 1.00 61.62 106 PRO A C 1
ATOM 832 O O . PRO A 1 106 ? 30.404 -2.708 -24.178 1.00 61.62 106 PRO A O 1
ATOM 835 N N . VAL A 1 107 ? 29.523 -2.097 -26.134 1.00 62.06 107 VAL A N 1
ATOM 836 C CA . VAL A 1 107 ? 30.001 -3.279 -26.841 1.00 62.06 107 VAL A CA 1
ATOM 837 C C . VAL A 1 107 ? 31.432 -2.970 -27.295 1.00 62.06 107 VAL A C 1
ATOM 839 O O . VAL A 1 107 ? 31.621 -2.037 -28.080 1.00 62.06 107 VAL A O 1
ATOM 842 N N . PRO A 1 108 ? 32.452 -3.741 -26.867 1.00 63.53 108 PRO A N 1
ATOM 843 C CA . PRO A 1 108 ? 33.855 -3.520 -27.249 1.00 63.53 108 PRO A CA 1
ATOM 844 C C . PRO A 1 108 ? 34.107 -3.630 -28.765 1.00 63.53 108 PRO A C 1
ATOM 846 O O . PRO A 1 108 ? 35.184 -3.281 -29.243 1.00 63.53 108 PRO A O 1
ATOM 849 N N . ALA A 1 109 ? 33.110 -4.065 -29.541 1.00 67.50 109 ALA A N 1
ATOM 850 C CA . ALA A 1 109 ? 33.156 -4.140 -30.997 1.00 67.50 109 ALA A CA 1
ATOM 851 C C . ALA A 1 109 ? 33.403 -2.775 -31.667 1.00 67.50 109 ALA A C 1
ATOM 853 O O . ALA A 1 109 ? 34.130 -2.719 -32.657 1.00 67.50 109 ALA A O 1
ATOM 854 N N . TYR A 1 110 ? 32.886 -1.670 -31.111 1.00 70.81 110 TYR A N 1
ATOM 855 C CA . TYR A 1 110 ? 33.183 -0.335 -31.649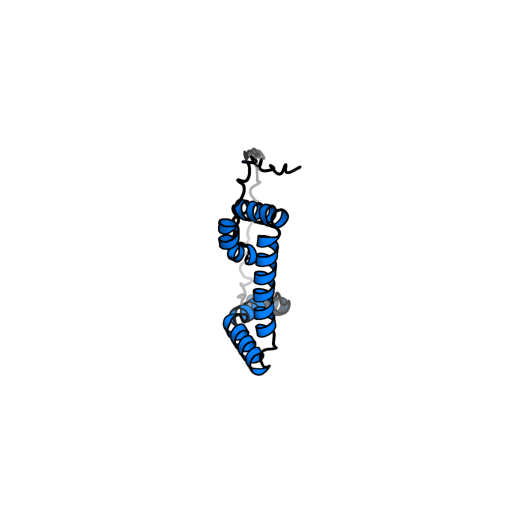 1.00 70.81 110 TYR A CA 1
ATOM 856 C C . TYR A 1 110 ? 34.663 0.027 -31.499 1.00 70.81 110 TYR A C 1
ATOM 858 O O . TYR A 1 110 ? 35.221 0.680 -32.377 1.00 70.81 110 TYR A O 1
ATOM 866 N N . GLY A 1 111 ? 35.316 -0.459 -30.438 1.00 76.94 111 GLY A N 1
ATOM 867 C CA . GLY A 1 111 ? 36.755 -0.300 -30.246 1.00 76.94 111 GLY A CA 1
ATOM 868 C C . GLY A 1 111 ? 37.563 -0.968 -31.358 1.00 76.94 111 GLY A C 1
ATOM 869 O O . GLY A 1 111 ? 38.513 -0.373 -31.852 1.00 76.94 111 GLY A O 1
ATOM 870 N N . VAL A 1 112 ? 37.149 -2.155 -31.815 1.00 82.00 112 VAL A N 1
ATOM 871 C CA . VAL A 1 112 ? 37.824 -2.876 -32.911 1.00 82.00 112 VAL A CA 1
ATOM 872 C C . VAL A 1 112 ? 37.666 -2.137 -34.240 1.00 82.00 112 VAL A C 1
ATOM 874 O O . VAL A 1 112 ? 38.644 -1.965 -34.967 1.00 82.00 112 VAL A O 1
ATOM 877 N N . VAL A 1 113 ? 36.460 -1.643 -34.542 1.00 84.56 113 VAL A N 1
ATOM 878 C CA . VAL A 1 113 ? 36.211 -0.865 -35.766 1.00 84.56 113 VAL A CA 1
ATOM 879 C C . VAL A 1 113 ? 37.024 0.429 -35.754 1.00 84.56 113 VAL A C 1
ATOM 881 O O . VAL A 1 113 ? 37.730 0.712 -36.721 1.00 84.56 113 VAL A O 1
ATOM 884 N N . LEU A 1 114 ? 37.001 1.180 -34.649 1.00 86.25 114 LEU A N 1
ATOM 885 C CA . LEU A 1 114 ? 37.757 2.427 -34.537 1.00 86.25 114 LEU A CA 1
ATOM 886 C C . LEU A 1 114 ? 39.271 2.177 -34.629 1.00 86.25 114 LEU A C 1
ATOM 888 O O . LEU A 1 114 ? 39.960 2.866 -35.377 1.00 86.25 114 LEU A O 1
ATOM 892 N N . ALA A 1 115 ? 39.778 1.147 -33.942 1.00 88.94 115 ALA A N 1
ATOM 893 C CA . ALA A 1 115 ? 41.184 0.755 -33.999 1.00 88.94 115 ALA A CA 1
ATOM 894 C C . ALA A 1 115 ? 41.621 0.346 -35.415 1.00 88.94 115 ALA A C 1
ATOM 896 O O . ALA A 1 115 ? 42.747 0.638 -35.805 1.00 88.94 115 ALA A O 1
ATOM 897 N N . SER A 1 116 ? 40.734 -0.269 -36.206 1.00 90.50 116 SER A N 1
ATOM 898 C CA . SER A 1 116 ? 41.018 -0.630 -37.603 1.00 90.50 116 SER A CA 1
ATOM 899 C C . SER A 1 116 ? 41.040 0.566 -38.566 1.00 90.50 116 SER A C 1
ATOM 901 O O . SER A 1 116 ? 41.745 0.527 -39.573 1.00 90.50 116 SER A O 1
ATOM 903 N N . LEU A 1 117 ? 40.327 1.654 -38.251 1.00 94.06 117 LEU A N 1
ATOM 904 C CA . LEU A 1 117 ? 40.315 2.865 -39.077 1.00 94.06 117 LEU A CA 1
ATOM 905 C C . LEU A 1 117 ? 41.586 3.703 -38.905 1.00 94.06 117 LEU A C 1
ATOM 907 O O . LEU A 1 117 ? 42.017 4.343 -39.859 1.00 94.06 117 LEU A O 1
ATOM 911 N N . ILE A 1 118 ? 42.222 3.671 -37.731 1.00 93.38 118 ILE A N 1
ATOM 912 C CA . ILE A 1 118 ? 43.463 4.412 -37.453 1.00 93.38 118 ILE A CA 1
ATOM 913 C C . ILE A 1 118 ? 44.578 4.110 -38.475 1.00 93.38 118 ILE A C 1
ATOM 915 O O . ILE A 1 118 ? 45.081 5.060 -39.078 1.00 93.38 118 ILE A O 1
ATOM 919 N N . PRO A 1 119 ? 44.973 2.846 -38.736 1.00 91.69 119 PRO A N 1
ATOM 920 C CA . PRO A 1 119 ? 46.011 2.558 -39.722 1.00 91.69 119 PRO A CA 1
ATOM 921 C C . PRO A 1 119 ? 45.577 2.926 -41.145 1.00 91.69 119 PRO A C 1
ATOM 923 O O . PRO A 1 119 ? 46.415 3.377 -41.919 1.00 91.69 119 PRO A O 1
ATOM 926 N N . LEU A 1 120 ? 44.286 2.806 -41.483 1.00 94.19 120 LEU A N 1
ATOM 927 C CA . LEU A 1 120 ? 43.760 3.204 -42.792 1.00 94.19 120 LEU A CA 1
ATOM 928 C C . LEU A 1 120 ? 43.893 4.719 -43.011 1.00 94.19 120 LEU A C 1
ATOM 930 O O . LEU A 1 120 ? 44.333 5.157 -44.070 1.00 94.19 120 LEU A O 1
ATOM 934 N N . VAL A 1 121 ? 43.551 5.514 -41.995 1.00 94.25 121 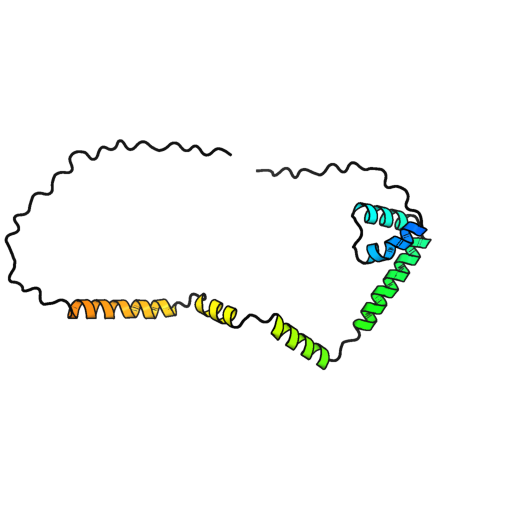VAL A N 1
ATOM 935 C CA . VAL A 1 121 ? 43.668 6.977 -42.023 1.00 94.25 121 VAL A CA 1
ATOM 936 C C . VAL A 1 121 ? 45.131 7.404 -42.056 1.00 94.25 121 VAL A C 1
ATOM 938 O O . VAL A 1 121 ? 45.479 8.281 -42.840 1.00 94.25 121 VAL A O 1
ATOM 941 N N . LEU A 1 122 ? 46.004 6.776 -41.262 1.00 93.50 122 LEU A N 1
ATOM 942 C CA . LEU A 1 122 ? 47.443 7.057 -41.289 1.00 93.50 122 LEU A CA 1
ATOM 943 C C . LEU A 1 122 ? 48.064 6.709 -42.643 1.00 93.50 122 LEU A C 1
ATOM 945 O O . LEU A 1 122 ? 48.870 7.478 -43.161 1.00 93.50 122 LEU A O 1
ATOM 949 N N . TRP A 1 123 ? 47.663 5.585 -43.234 1.00 94.31 123 TRP A N 1
ATOM 950 C CA . TRP A 1 123 ? 48.098 5.187 -44.566 1.00 94.31 123 TRP A CA 1
ATOM 951 C C . TRP A 1 123 ? 47.608 6.167 -45.634 1.00 94.31 123 TRP A C 1
ATOM 953 O O . TRP A 1 123 ? 48.406 6.628 -46.444 1.00 94.31 123 TRP A O 1
ATOM 963 N N . ALA A 1 124 ? 46.331 6.558 -45.595 1.00 92.75 124 ALA A N 1
ATOM 964 C CA . ALA A 1 124 ? 45.778 7.551 -46.511 1.00 92.75 124 ALA A CA 1
ATOM 965 C C . ALA A 1 124 ? 46.468 8.916 -46.357 1.00 92.75 124 ALA A C 1
ATOM 967 O O . ALA A 1 124 ? 46.827 9.538 -47.352 1.00 92.75 124 ALA A O 1
ATOM 968 N N . ALA A 1 125 ? 46.718 9.359 -45.123 1.00 89.56 125 ALA A N 1
ATOM 969 C CA . ALA A 1 125 ? 47.438 10.597 -44.844 1.00 89.56 125 ALA A CA 1
ATOM 970 C C . ALA A 1 125 ? 48.890 10.541 -45.336 1.00 89.56 125 ALA A C 1
ATOM 972 O O . ALA A 1 125 ? 49.384 11.536 -45.855 1.00 89.56 125 ALA A O 1
ATOM 973 N N . ALA A 1 126 ? 49.564 9.393 -45.211 1.00 87.38 126 ALA A N 1
ATOM 974 C CA . ALA A 1 126 ? 50.913 9.192 -45.732 1.00 87.38 126 ALA A CA 1
ATOM 975 C C . ALA A 1 126 ? 50.946 9.153 -47.267 1.00 87.38 126 ALA A C 1
ATOM 977 O O . ALA A 1 126 ? 51.830 9.758 -47.858 1.00 87.38 126 ALA A O 1
ATOM 978 N N . ALA A 1 127 ? 49.972 8.506 -47.910 1.00 87.50 127 ALA A N 1
ATOM 979 C CA . ALA A 1 127 ? 49.852 8.466 -49.369 1.00 87.50 127 ALA A CA 1
ATOM 980 C C . ALA A 1 127 ? 49.502 9.838 -49.970 1.00 87.50 127 ALA A C 1
ATOM 982 O O . ALA A 1 127 ? 49.880 10.142 -51.097 1.00 87.50 127 ALA A O 1
ATOM 983 N N . LEU A 1 128 ? 48.785 10.668 -49.210 1.00 87.38 128 LEU A N 1
ATOM 984 C CA . LEU A 1 128 ? 48.453 12.043 -49.570 1.00 87.38 128 LEU A CA 1
ATOM 985 C C . LEU A 1 128 ? 49.532 13.044 -49.162 1.00 87.38 128 LEU A C 1
ATOM 987 O O . LEU A 1 128 ? 49.345 14.228 -49.436 1.00 87.38 128 LEU A O 1
ATOM 991 N N . ARG A 1 129 ? 50.634 12.623 -48.515 1.00 80.06 129 ARG A N 1
ATOM 992 C CA . ARG A 1 129 ? 51.769 13.527 -48.322 1.00 80.06 129 ARG A CA 1
ATOM 993 C C . ARG A 1 129 ? 52.288 13.861 -49.715 1.00 80.06 129 ARG A C 1
ATOM 995 O O . ARG A 1 129 ? 52.828 12.968 -50.365 1.00 80.06 129 ARG A O 1
ATOM 1002 N N . PRO A 1 130 ? 52.118 15.107 -50.194 1.00 68.56 130 PRO A N 1
ATOM 1003 C CA . PRO A 1 130 ? 52.828 15.511 -51.389 1.00 68.56 130 PRO A CA 1
ATOM 1004 C C . PRO A 1 130 ? 54.305 15.269 -51.096 1.00 68.56 130 PRO A C 1
ATOM 1006 O O . PRO A 1 130 ? 54.747 15.525 -49.974 1.00 68.56 130 PRO A O 1
ATOM 1009 N N . GLU A 1 131 ? 55.038 14.727 -52.063 1.00 65.19 131 GLU A N 1
ATOM 1010 C CA . GLU A 1 131 ? 56.497 14.693 -52.053 1.00 65.19 131 GLU A CA 1
ATOM 1011 C C . GLU A 1 131 ? 56.955 16.142 -51.837 1.00 65.19 131 GLU A C 1
ATOM 1013 O O . GLU A 1 131 ? 57.028 16.938 -52.775 1.00 65.19 131 GLU A O 1
ATOM 1018 N N . VAL A 1 132 ? 57.120 16.539 -50.571 1.00 61.50 132 VAL A N 1
ATOM 1019 C CA . VAL A 1 132 ? 57.626 17.851 -50.191 1.00 61.50 132 VAL A CA 1
ATOM 1020 C C . VAL A 1 132 ? 59.061 17.801 -50.656 1.00 61.50 132 VAL A C 1
ATOM 10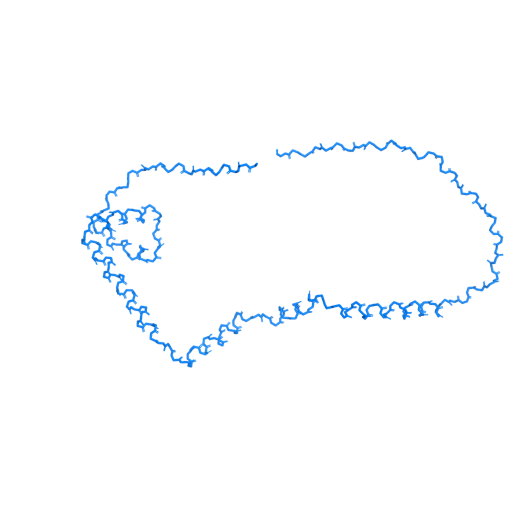22 O O . VAL A 1 132 ? 59.902 17.192 -50.001 1.00 61.50 132 VAL A O 1
ATOM 1025 N N . GLY A 1 133 ? 59.266 18.326 -51.864 1.00 56.31 133 GLY A N 1
ATOM 1026 C CA . GLY A 1 133 ? 60.489 18.180 -52.622 1.00 56.31 133 GLY A CA 1
ATOM 1027 C C . GLY A 1 133 ? 61.697 18.391 -51.730 1.00 56.31 133 GLY A C 1
ATOM 1028 O O . GLY A 1 133 ? 61.816 19.409 -51.045 1.00 56.31 133 GLY A O 1
ATOM 1029 N N . GLU A 1 134 ? 62.596 17.418 -51.779 1.00 58.06 134 GLU A N 1
ATOM 1030 C CA . GLU A 1 134 ? 63.886 17.340 -51.096 1.00 58.06 134 GLU A CA 1
ATOM 1031 C C . GLU A 1 134 ? 64.886 18.412 -51.595 1.00 58.06 134 GLU A C 1
ATOM 1033 O O . GLU A 1 134 ? 66.084 18.179 -51.706 1.00 58.06 134 GLU A O 1
ATOM 1038 N N . GLY A 1 135 ? 64.383 19.598 -51.951 1.00 54.91 135 GLY A N 1
ATOM 1039 C CA . GLY A 1 135 ? 65.109 20.720 -52.541 1.00 54.91 135 GLY A CA 1
ATOM 1040 C C . GLY A 1 135 ? 65.130 21.987 -51.682 1.00 54.91 135 GLY A C 1
ATOM 1041 O O . GLY A 1 135 ? 65.689 22.985 -52.117 1.00 54.91 135 GLY A O 1
ATOM 1042 N N . ALA A 1 136 ? 64.561 21.973 -50.474 1.00 57.09 136 ALA A N 1
ATOM 1043 C CA . ALA A 1 136 ? 64.587 23.117 -49.559 1.00 57.09 136 ALA A CA 1
ATOM 1044 C C . ALA A 1 136 ? 65.208 22.756 -48.199 1.00 57.09 136 ALA A C 1
ATOM 1046 O O . ALA A 1 136 ? 64.653 23.049 -47.143 1.00 57.09 136 ALA A O 1
ATOM 1047 N N . ARG A 1 137 ? 66.409 22.158 -48.212 1.00 53.81 137 ARG A N 1
ATOM 1048 C CA . ARG A 1 137 ? 67.381 22.416 -47.138 1.00 53.81 137 ARG A CA 1
ATOM 1049 C C . ARG A 1 137 ? 67.871 23.853 -47.321 1.00 53.81 137 ARG A C 1
ATOM 1051 O O . ARG A 1 137 ? 68.927 24.088 -47.892 1.00 53.81 137 ARG A O 1
ATOM 1058 N N . ALA A 1 138 ? 67.040 24.810 -46.918 1.00 56.84 138 ALA A N 1
ATOM 1059 C CA . ALA A 1 138 ? 67.536 26.124 -46.567 1.00 56.84 138 ALA A CA 1
ATOM 1060 C C . ALA A 1 138 ? 68.376 25.942 -45.303 1.00 56.84 138 ALA A C 1
ATOM 1062 O O . ALA A 1 138 ? 67.933 25.287 -44.355 1.00 56.84 138 ALA A O 1
ATOM 1063 N N . ASP A 1 139 ? 69.587 26.481 -45.329 1.00 57.81 139 ASP A N 1
ATOM 1064 C CA . ASP A 1 139 ? 70.444 26.666 -44.171 1.00 57.81 139 ASP A CA 1
ATOM 1065 C C . ASP A 1 139 ? 69.683 27.482 -43.116 1.00 57.81 139 ASP A C 1
ATOM 1067 O O . ASP A 1 139 ? 69.707 28.710 -43.098 1.00 57.81 139 ASP A O 1
ATOM 1071 N N . VAL A 1 140 ? 68.924 26.798 -42.261 1.00 62.56 140 VAL A N 1
ATOM 1072 C CA . VAL A 1 140 ? 68.393 27.386 -41.037 1.00 62.56 140 VAL A CA 1
ATOM 1073 C C . VAL A 1 140 ? 69.523 27.290 -40.027 1.00 62.56 140 VAL A C 1
ATOM 1075 O O . VAL A 1 140 ? 69.712 26.268 -39.365 1.00 62.56 140 VAL A O 1
ATOM 1078 N N . GLU A 1 141 ? 70.314 28.361 -39.981 1.00 67.31 141 GLU A N 1
ATOM 1079 C CA . GLU A 1 141 ? 71.182 28.697 -38.858 1.00 67.31 141 GLU A CA 1
ATOM 1080 C C . GLU A 1 141 ? 70.385 28.444 -37.562 1.00 67.31 141 GLU A C 1
ATOM 1082 O O . GLU A 1 141 ? 69.267 28.956 -37.439 1.00 67.31 141 GLU A O 1
ATOM 1087 N N . PRO A 1 142 ? 70.873 27.618 -36.618 1.00 65.12 142 PRO A N 1
ATOM 1088 C CA . PRO A 1 142 ? 70.146 27.335 -35.391 1.00 65.12 142 PRO A CA 1
ATOM 1089 C C . PRO A 1 142 ? 70.046 28.620 -34.569 1.00 65.12 142 PRO A C 1
ATOM 1091 O O . PRO A 1 142 ? 70.961 28.986 -33.830 1.00 65.12 142 PRO A O 1
ATOM 1094 N N . GLU A 1 143 ? 68.923 29.316 -34.719 1.00 67.69 143 GLU A N 1
ATOM 1095 C CA . GLU A 1 143 ? 68.581 30.477 -33.920 1.00 67.69 143 GLU A CA 1
ATOM 1096 C C . GLU A 1 143 ? 68.502 30.019 -32.464 1.00 67.69 143 GLU A C 1
ATOM 1098 O O . GLU A 1 143 ? 67.677 29.194 -32.064 1.00 67.69 143 GLU A O 1
ATOM 1103 N N . ARG A 1 144 ? 69.490 30.483 -31.698 1.00 68.50 144 ARG A N 1
ATOM 1104 C CA . ARG A 1 144 ? 69.694 30.186 -30.286 1.00 68.50 144 ARG A CA 1
ATOM 1105 C C . ARG A 1 144 ? 68.362 30.418 -29.564 1.00 68.50 144 ARG A C 1
ATOM 1107 O O . ARG A 1 144 ? 67.890 31.555 -29.581 1.00 68.50 144 ARG A O 1
ATOM 1114 N N . PRO A 1 145 ? 67.746 29.395 -28.941 1.00 70.06 145 PRO A N 1
ATOM 1115 C CA . PRO A 1 145 ? 66.489 29.603 -28.241 1.00 70.06 145 PRO A CA 1
ATOM 1116 C C . PRO A 1 145 ? 66.705 30.693 -27.184 1.00 70.06 145 PRO A C 1
ATOM 1118 O O . PRO A 1 145 ? 67.740 30.665 -26.501 1.00 70.06 145 PRO A O 1
ATOM 1121 N N . PRO A 1 146 ? 65.791 31.672 -27.063 1.00 67.62 146 PRO A N 1
ATOM 1122 C CA . PRO A 1 146 ? 65.898 32.686 -26.031 1.00 67.62 146 PRO A CA 1
ATO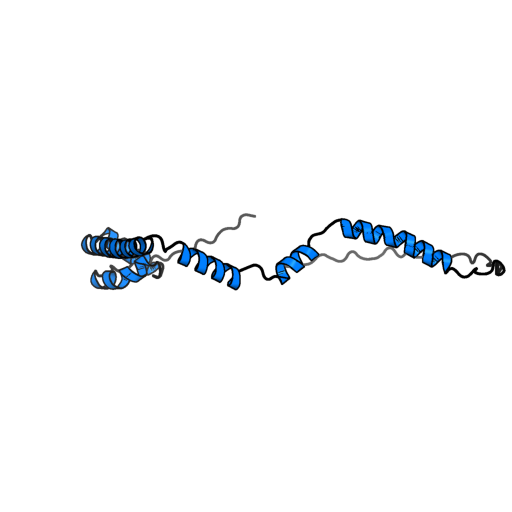M 1123 C C . PRO A 1 146 ? 65.974 31.965 -24.689 1.00 67.62 146 PRO A C 1
ATOM 1125 O O . PRO A 1 146 ? 65.111 31.154 -24.350 1.00 67.62 146 PRO A O 1
ATOM 1128 N N . ALA A 1 147 ? 67.058 32.211 -23.956 1.00 67.06 147 ALA A N 1
ATOM 1129 C CA . ALA A 1 147 ? 67.178 31.745 -22.591 1.00 67.06 147 ALA A CA 1
ATOM 1130 C C . ALA A 1 147 ? 65.967 32.290 -21.826 1.00 67.06 147 ALA A C 1
ATOM 1132 O O . ALA A 1 147 ? 65.803 33.507 -21.732 1.00 67.06 147 ALA A O 1
ATOM 1133 N N . LEU A 1 148 ? 65.114 31.393 -21.324 1.00 60.91 148 LEU A N 1
ATOM 1134 C CA . LEU A 1 148 ? 64.098 31.717 -20.328 1.00 60.91 148 LEU A CA 1
ATOM 1135 C C . LEU A 1 148 ? 64.829 32.178 -19.057 1.00 60.91 148 LEU A C 1
ATOM 1137 O O . LEU A 1 148 ? 65.100 31.397 -18.150 1.00 60.91 148 LEU A O 1
ATOM 1141 N N . SER A 1 149 ? 65.224 33.448 -19.052 1.00 62.78 149 SER A N 1
ATOM 1142 C CA . SER A 1 149 ? 65.532 34.211 -17.853 1.00 62.78 149 SER A CA 1
ATOM 1143 C C . SER A 1 149 ? 64.199 34.685 -17.287 1.00 62.78 149 SER A C 1
ATOM 1145 O O . SER A 1 149 ? 63.397 35.253 -18.023 1.00 62.78 149 SER A O 1
ATOM 1147 N N . ASP A 1 150 ? 63.994 34.427 -16.000 1.00 60.81 150 ASP A N 1
ATOM 1148 C CA . ASP A 1 150 ? 62.801 34.734 -15.202 1.00 60.81 150 ASP A CA 1
ATOM 1149 C C . ASP A 1 150 ? 61.546 33.906 -15.492 1.00 60.81 150 ASP A C 1
ATOM 1151 O O . ASP A 1 150 ? 60.535 34.371 -16.015 1.00 60.81 150 ASP A O 1
ATOM 1155 N N . TYR A 1 151 ? 61.581 32.662 -15.008 1.00 63.56 151 TYR A N 1
ATOM 1156 C CA . TYR A 1 151 ? 60.381 32.051 -14.446 1.00 63.56 151 TYR A CA 1
ATOM 1157 C C . TYR A 1 151 ? 60.265 32.512 -12.985 1.00 63.56 151 TYR A C 1
ATOM 1159 O O . TYR A 1 151 ? 60.839 31.904 -12.081 1.00 63.56 151 TYR A O 1
ATOM 1167 N N . ASP A 1 152 ? 59.577 33.634 -12.779 1.00 59.25 152 ASP A N 1
ATOM 1168 C CA . ASP A 1 152 ? 59.270 34.191 -11.462 1.00 59.25 152 ASP A CA 1
ATOM 1169 C C . ASP A 1 152 ? 58.315 33.240 -10.718 1.00 59.25 152 ASP A C 1
ATOM 1171 O O . ASP A 1 152 ? 57.117 33.152 -10.992 1.00 59.25 152 ASP A O 1
ATOM 1175 N N . SER A 1 153 ? 58.875 32.450 -9.802 1.00 60.84 153 SER A N 1
ATOM 1176 C CA . SER A 1 153 ? 58.198 31.420 -9.007 1.00 60.84 153 SER A CA 1
ATOM 1177 C C . SER A 1 153 ? 57.328 31.978 -7.868 1.00 60.84 153 SER A C 1
ATOM 1179 O O . SER A 1 153 ? 57.090 31.293 -6.875 1.00 60.84 153 SER A O 1
ATOM 1181 N N . MET A 1 154 ? 56.828 33.206 -7.990 1.00 56.34 154 MET A N 1
ATOM 1182 C CA . MET A 1 154 ? 55.973 33.861 -6.997 1.00 56.34 154 MET A CA 1
ATOM 1183 C C . MET A 1 154 ? 54.504 33.858 -7.438 1.00 56.34 154 MET A C 1
ATOM 1185 O O . MET A 1 154 ? 53.874 34.905 -7.559 1.00 56.34 154 MET A O 1
ATOM 1189 N N . VAL A 1 155 ? 53.926 32.672 -7.662 1.00 65.06 155 VAL A N 1
ATOM 11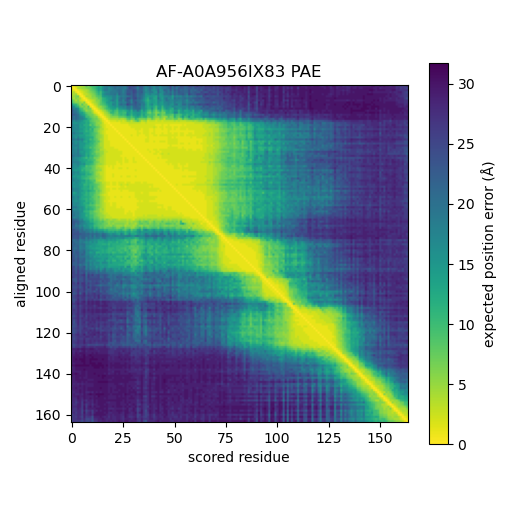90 C CA . VAL A 1 155 ? 52.460 32.532 -7.705 1.00 65.06 155 VAL A CA 1
ATOM 1191 C C . VAL A 1 155 ? 51.974 32.256 -6.276 1.00 65.06 155 VAL A C 1
ATOM 1193 O O . VAL A 1 155 ? 52.299 31.200 -5.728 1.00 65.06 155 VAL A O 1
ATOM 1196 N N . PRO A 1 156 ? 51.219 33.174 -5.644 1.00 63.22 156 PRO A N 1
ATOM 1197 C CA . PRO A 1 156 ? 50.685 32.964 -4.308 1.00 63.22 156 PRO A CA 1
ATOM 1198 C C . PRO A 1 156 ? 49.622 31.863 -4.331 1.00 63.22 156 PRO A C 1
ATOM 1200 O O . PRO A 1 156 ? 48.721 31.864 -5.172 1.00 63.22 156 PRO A O 1
ATOM 1203 N N . LEU A 1 157 ? 49.718 30.941 -3.374 1.00 62.22 157 LEU A N 1
ATOM 1204 C CA . LEU A 1 157 ? 48.676 29.968 -3.064 1.00 62.22 157 LEU A CA 1
ATOM 1205 C C . LEU A 1 157 ? 47.388 30.724 -2.702 1.00 62.22 157 LEU A C 1
ATOM 1207 O O . LEU A 1 157 ? 47.379 31.531 -1.772 1.00 62.22 157 LEU A O 1
ATOM 1211 N N . LEU A 1 158 ? 46.315 30.490 -3.460 1.00 68.50 158 LEU A N 1
ATOM 1212 C CA . LEU A 1 158 ? 44.989 31.024 -3.150 1.00 68.50 158 LEU A CA 1
ATOM 1213 C C . LEU A 1 158 ? 44.517 30.486 -1.785 1.00 68.50 158 LEU A C 1
ATOM 1215 O O . LEU A 1 158 ? 44.649 29.284 -1.546 1.00 68.50 158 LEU A O 1
ATOM 1219 N N . PRO A 1 159 ? 43.955 31.335 -0.907 1.00 61.84 159 PRO A N 1
ATOM 1220 C CA . PRO A 1 159 ? 43.388 30.892 0.359 1.00 61.84 159 PRO A CA 1
ATOM 1221 C C . PRO A 1 159 ? 42.086 30.111 0.133 1.00 61.84 159 PRO A C 1
ATOM 1223 O O . PRO A 1 159 ? 41.179 30.562 -0.571 1.00 61.84 159 PRO A O 1
ATOM 1226 N N . GLU A 1 160 ? 42.007 28.933 0.751 1.00 63.47 160 GLU A N 1
ATOM 1227 C CA . GLU A 1 160 ? 40.765 28.198 0.967 1.00 63.47 160 GLU A CA 1
ATOM 1228 C C . GLU A 1 160 ? 39.911 28.964 1.978 1.00 63.47 160 GLU A C 1
ATOM 1230 O O . GLU A 1 160 ? 40.222 28.984 3.164 1.00 63.47 160 GLU A O 1
ATOM 1235 N N . ASP A 1 161 ? 38.824 29.574 1.516 1.00 66.12 161 ASP A N 1
ATOM 1236 C CA . ASP A 1 161 ? 37.738 29.988 2.400 1.00 66.12 161 ASP A CA 1
ATOM 1237 C C . ASP A 1 161 ? 36.398 29.720 1.705 1.00 66.12 161 ASP A C 1
ATOM 1239 O O . ASP A 1 161 ? 35.955 30.451 0.813 1.00 66.12 161 ASP A O 1
ATOM 1243 N N . ARG A 1 162 ? 35.755 28.612 2.089 1.00 55.16 162 ARG A N 1
ATOM 1244 C CA . ARG A 1 162 ? 34.327 28.376 1.855 1.00 55.16 162 ARG A CA 1
ATOM 1245 C C . ARG A 1 162 ? 33.633 28.269 3.212 1.00 55.16 162 ARG A C 1
ATOM 1247 O O . ARG A 1 162 ? 33.872 27.285 3.912 1.00 55.16 162 ARG A O 1
ATOM 1254 N N . PRO A 1 163 ? 32.765 29.225 3.570 1.00 68.12 163 PRO A N 1
ATOM 1255 C CA . PRO A 1 163 ? 31.921 29.101 4.748 1.00 68.12 163 PRO A CA 1
ATOM 1256 C C . PRO A 1 163 ? 30.773 28.105 4.512 1.00 68.12 163 PRO A C 1
ATOM 1258 O O . PRO A 1 163 ? 30.256 27.991 3.395 1.00 68.12 163 PRO A O 1
ATOM 1261 N N . ILE A 1 164 ? 30.405 27.403 5.589 1.00 59.28 164 ILE A N 1
ATOM 1262 C CA . ILE A 1 164 ? 29.151 26.651 5.768 1.00 59.28 164 ILE A CA 1
ATOM 1263 C C . ILE A 1 164 ? 28.116 27.606 6.359 1.00 59.28 164 ILE A C 1
ATOM 1265 O O . ILE A 1 164 ? 28.495 28.337 7.303 1.00 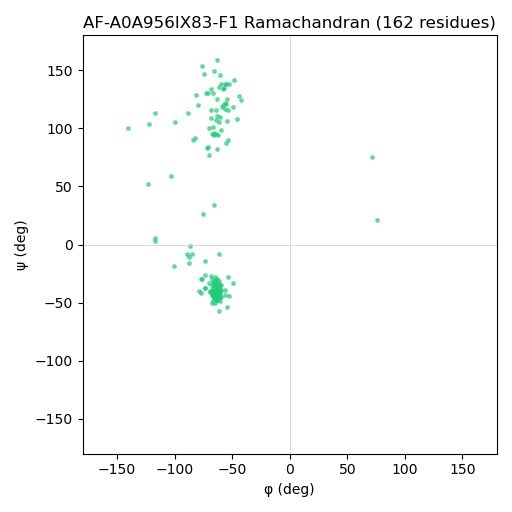59.28 164 ILE A O 1
#

Solvent-accessible surface area (backbone atoms only — not comparable to full-atom values): 10571 Å² total; per-residue (Å²): 139,80,83,77,75,79,74,80,82,76,77,78,68,80,76,68,85,70,51,71,70,63,45,62,72,43,48,62,41,53,75,74,65,71,50,54,74,69,54,46,50,41,48,52,55,41,42,76,75,31,70,68,60,36,52,51,51,52,50,55,49,51,54,53,52,49,52,50,50,65,63,59,53,73,68,55,70,67,57,55,49,51,52,50,55,48,48,48,67,75,70,39,81,51,70,64,57,56,50,46,51,60,68,70,44,87,58,70,64,58,56,55,55,54,60,59,45,51,59,54,51,52,49,50,53,58,72,65,49,69,83,74,66,96,79,71,84,65,87,71,72,82,74,75,76,79,77,84,73,80,81,76,85,79,74,79,82,80,84,90,80,80,87,131

pLDDT: mean 79.74, std 15.95, range [46.75, 98.31]